Protein AF-A0A7S2QYA0-F1 (afdb_monomer_lite)

Radius of gyration: 20.31 Å; chains: 1; bounding box: 39×46×59 Å

Sequence (130 aa):
GEKYYQGILHGAWIVSTSWLRAGMNEPEPAPENEFEVQIDKQGFVGGPMRGRLRRGINGPLFANTHFVFAGHVPDVKRFEVTMSFVRTGGARVSQVSESDLVARRAAFDIAPGSKIILHVEEQGERRYVE

pLDDT: mean 78.8, std 18.22, range [28.91, 97.44]

InterPro domains:
  IPR031099 BRCA1-associated [PTHR13763] (3-94)
  IPR036420 BRCT domain superfamily [G3DSA:3.40.50.10190] (1-53)
  IPR036420 BRCT domain superfamily [SSF52113] (2-39)

Organism: NCBI:txid1486918

Foldseek 3Di:
DLVVLLLLQQLHADFDCVQVVVCVVDPDRDDSVVGGDQADPVGDGCSSVCSNVCCVPVNAQAQPEEEEEEEDDPDPPVVVSVVVSVVSSNYHYHYYYNVRCVVPVPPDPQDPPYDYDYDDDPPDDPDDDD

Secondary structure (DSSP, 8-state):
-HHHHHHHHHT---B-HHHHHHHTTSSSPPPGGGTB--B-TT--BSHHHHHHHHHHHT--TTTT-EEEEES--S-HHHHHHHHHHHHHTT-EEEEE-HHHHHHTTTT----TT-EEEE------------

Structure (mmCIF, N/CA/C/O backbone):
data_AF-A0A7S2QYA0-F1
#
_entry.id   AF-A0A7S2QYA0-F1
#
loop_
_atom_site.group_PDB
_atom_site.id
_atom_site.type_symbol
_atom_site.label_atom_id
_atom_site.label_alt_id
_atom_site.label_comp_id
_atom_site.label_asym_id
_atom_site.label_entity_id
_atom_site.label_seq_id
_atom_site.pdbx_PDB_ins_code
_atom_site.Cartn_x
_atom_site.Cartn_y
_atom_site.Cartn_z
_atom_site.occupancy
_atom_site.B_iso_or_equiv
_atom_site.auth_seq_id
_atom_site.auth_comp_id
_atom_site.auth_asym_id
_atom_site.auth_atom_id
_atom_site.pdbx_PDB_model_num
ATOM 1 N N . GLY A 1 1 ? 3.124 9.784 5.662 1.00 75.62 1 GLY A N 1
ATOM 2 C CA . GLY A 1 1 ? 4.444 9.162 5.910 1.00 75.62 1 GLY A CA 1
ATOM 3 C C . GLY A 1 1 ? 4.458 7.767 5.321 1.00 75.62 1 GLY A C 1
ATOM 4 O O . GLY A 1 1 ? 3.388 7.258 5.030 1.00 75.62 1 GLY A O 1
ATOM 5 N N . GLU A 1 2 ? 5.622 7.143 5.149 1.00 83.31 2 GLU A N 1
ATOM 6 C CA . GLU A 1 2 ? 5.761 5.847 4.452 1.00 83.31 2 GLU A CA 1
ATOM 7 C C . GLU A 1 2 ? 4.850 4.738 5.005 1.00 83.31 2 GLU A C 1
ATOM 9 O O . GLU A 1 2 ? 4.149 4.075 4.241 1.00 83.31 2 GLU A O 1
ATOM 14 N N . LYS A 1 3 ? 4.758 4.622 6.337 1.00 89.75 3 LYS A N 1
ATOM 15 C CA . LYS A 1 3 ? 3.889 3.652 7.030 1.00 89.75 3 LYS A CA 1
ATOM 16 C C . LYS A 1 3 ? 2.407 3.766 6.648 1.00 89.75 3 LYS A C 1
ATOM 18 O O . LYS A 1 3 ? 1.708 2.761 6.627 1.00 89.75 3 LYS A O 1
ATOM 23 N N . TYR A 1 4 ? 1.933 4.970 6.317 1.00 92.31 4 TYR A N 1
ATOM 24 C CA . TYR A 1 4 ? 0.549 5.192 5.882 1.00 92.31 4 TYR A CA 1
ATOM 25 C C . TYR A 1 4 ? 0.276 4.473 4.558 1.00 92.31 4 TYR A C 1
ATOM 27 O O . TYR A 1 4 ? -0.649 3.674 4.465 1.00 92.31 4 TYR A O 1
ATOM 35 N N . TYR A 1 5 ? 1.129 4.687 3.554 1.00 90.56 5 TYR A N 1
ATOM 36 C CA . TYR A 1 5 ? 0.973 4.047 2.249 1.00 90.56 5 TYR A CA 1
ATOM 37 C C . TYR A 1 5 ? 1.178 2.530 2.325 1.00 90.56 5 TYR A C 1
ATOM 39 O O . TYR A 1 5 ? 0.438 1.787 1.684 1.00 90.56 5 TYR A O 1
ATOM 47 N N . GLN A 1 6 ? 2.123 2.056 3.146 1.00 91.56 6 GLN A N 1
ATOM 48 C CA . GLN A 1 6 ? 2.300 0.618 3.381 1.00 91.56 6 GLN A CA 1
ATOM 49 C C . GLN A 1 6 ? 1.040 0.003 3.998 1.00 91.56 6 GLN A C 1
ATOM 51 O O . GLN A 1 6 ? 0.569 -1.022 3.512 1.00 91.56 6 GLN A O 1
ATOM 56 N N . GLY A 1 7 ? 0.444 0.658 5.000 1.00 94.19 7 GLY A N 1
ATOM 57 C CA . GLY A 1 7 ? -0.821 0.226 5.595 1.00 94.19 7 GLY A CA 1
ATOM 58 C C . GLY A 1 7 ? -1.936 0.073 4.557 1.00 94.19 7 GLY A C 1
ATOM 59 O O . GLY A 1 7 ? -2.617 -0.949 4.546 1.00 94.19 7 GLY A O 1
ATOM 60 N N . ILE A 1 8 ? -2.059 1.026 3.623 1.00 94.69 8 ILE A N 1
ATOM 61 C CA . ILE A 1 8 ? -3.053 0.959 2.538 1.00 94.69 8 ILE A CA 1
ATOM 62 C C . ILE A 1 8 ? -2.803 -0.267 1.653 1.00 94.69 8 ILE A C 1
ATOM 64 O O . ILE A 1 8 ? -3.734 -1.018 1.365 1.00 94.69 8 ILE A O 1
ATOM 68 N N . LEU A 1 9 ? -1.557 -0.495 1.227 1.00 94.00 9 LEU A N 1
ATOM 69 C CA . LEU A 1 9 ? -1.205 -1.613 0.340 1.00 94.00 9 LEU A CA 1
ATOM 70 C C . LEU A 1 9 ? -1.377 -2.985 1.010 1.00 94.00 9 LEU A C 1
ATOM 72 O O . LEU A 1 9 ? -1.729 -3.965 0.343 1.00 94.00 9 LEU A O 1
ATOM 76 N N . HIS A 1 10 ? -1.153 -3.061 2.321 1.00 93.50 10 HIS A N 1
ATOM 77 C CA . HIS A 1 10 ? -1.396 -4.259 3.124 1.00 93.50 10 HIS A CA 1
ATOM 78 C C . HIS A 1 10 ? -2.868 -4.466 3.487 1.00 93.50 10 HIS A C 1
ATOM 80 O O . HIS A 1 10 ? -3.211 -5.532 3.987 1.00 93.50 10 HIS A O 1
ATOM 86 N N . GLY A 1 11 ? -3.732 -3.486 3.221 1.00 94.38 11 GLY A N 1
ATOM 87 C CA . GLY A 1 11 ? -5.133 -3.533 3.619 1.00 94.38 11 GLY A CA 1
ATOM 88 C C . GLY A 1 11 ? -5.340 -3.464 5.133 1.00 94.38 11 GLY A C 1
ATOM 89 O O . GLY A 1 11 ? -6.292 -4.043 5.646 1.00 94.38 11 GLY A O 1
ATOM 90 N N . ALA A 1 12 ? -4.440 -2.791 5.849 1.00 95.38 12 ALA A N 1
ATOM 91 C CA . ALA A 1 12 ? -4.525 -2.623 7.292 1.00 95.38 12 ALA A CA 1
ATOM 92 C C . ALA A 1 12 ? 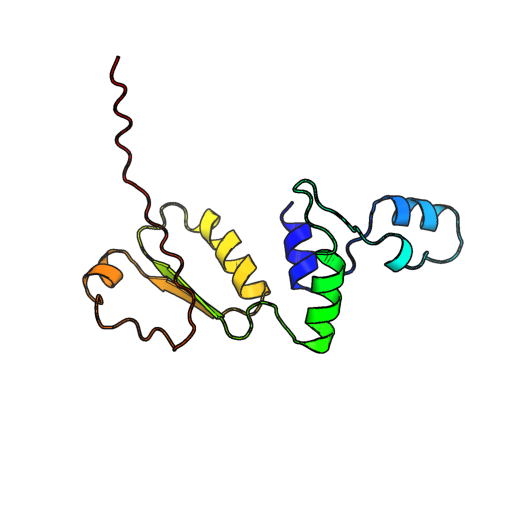-5.599 -1.597 7.691 1.00 95.38 12 ALA A C 1
ATOM 94 O O . ALA A 1 12 ? -5.962 -0.710 6.914 1.00 95.38 12 ALA A O 1
ATOM 95 N N . TRP A 1 13 ? -6.051 -1.673 8.943 1.00 96.62 13 TRP A N 1
ATOM 96 C CA . TRP A 1 13 ? -6.772 -0.575 9.580 1.00 96.62 13 TRP A CA 1
ATOM 97 C C . TRP A 1 13 ? -5.834 0.613 9.788 1.00 96.62 13 TRP A C 1
ATOM 99 O O . TRP A 1 13 ? -4.793 0.497 10.435 1.00 96.62 13 TRP A O 1
ATOM 109 N N . ILE A 1 14 ? -6.204 1.768 9.238 1.00 96.88 14 ILE A N 1
ATOM 110 C CA . ILE A 1 14 ? -5.501 3.030 9.469 1.00 96.88 14 ILE A CA 1
ATOM 111 C C . ILE A 1 14 ? -6.454 3.942 10.219 1.00 96.88 14 ILE A C 1
ATOM 113 O O . ILE A 1 14 ? -7.321 4.579 9.625 1.00 96.88 14 ILE A O 1
ATOM 117 N N . VAL A 1 15 ? -6.289 3.988 11.534 1.00 96.44 15 VAL A N 1
ATOM 118 C CA . VAL A 1 15 ? -7.155 4.741 12.441 1.00 96.44 15 VAL A CA 1
ATOM 119 C C . VAL A 1 15 ? -6.477 6.009 12.946 1.00 96.44 15 VAL A C 1
ATOM 121 O O . VAL A 1 15 ? -5.250 6.132 12.958 1.00 96.44 15 VAL A O 1
ATOM 124 N N . SER A 1 16 ? -7.289 6.982 13.343 1.00 95.31 16 SER A N 1
ATOM 125 C CA . SER A 1 16 ? -6.821 8.200 14.001 1.00 95.31 16 SER A CA 1
ATOM 126 C C . SER A 1 16 ? -6.336 7.919 15.429 1.00 95.31 16 SER A C 1
ATOM 128 O O . SER A 1 16 ? -6.713 6.932 16.058 1.00 95.31 16 SER A O 1
ATOM 130 N N . THR A 1 17 ? -5.540 8.831 15.994 1.00 93.94 17 THR A N 1
ATOM 131 C CA . THR A 1 17 ? -5.091 8.739 17.397 1.00 93.94 17 THR A CA 1
ATOM 132 C C . THR A 1 17 ? -6.239 8.823 18.406 1.00 93.94 17 THR A C 1
ATOM 134 O O . THR A 1 17 ? -6.061 8.437 19.560 1.00 93.94 17 THR A O 1
ATOM 137 N N . SER A 1 18 ? -7.424 9.277 17.988 1.00 94.56 18 SER A N 1
ATOM 138 C CA . SER A 1 18 ? -8.635 9.249 18.808 1.00 94.56 18 SER A CA 1
ATOM 139 C C . SER A 1 18 ? -9.069 7.825 19.167 1.00 94.56 18 SER A C 1
ATOM 141 O O . SER A 1 18 ? -9.631 7.644 20.239 1.00 94.56 18 SER A O 1
ATOM 143 N N . TRP A 1 19 ? -8.736 6.820 18.348 1.00 95.62 19 TRP A N 1
ATOM 144 C CA . TRP A 1 19 ? -8.998 5.411 18.664 1.00 95.62 19 TRP A CA 1
ATOM 145 C C . TRP A 1 19 ? -8.277 4.967 19.941 1.00 95.62 19 TRP A C 1
ATOM 147 O O . TRP A 1 19 ? -8.881 4.395 20.843 1.00 95.62 19 TRP A O 1
ATOM 157 N N . LEU A 1 20 ? -6.996 5.335 20.066 1.00 91.94 20 LEU A N 1
ATOM 158 C CA . LEU A 1 20 ? -6.211 5.063 21.273 1.00 91.94 20 LEU A CA 1
ATOM 159 C C . LEU A 1 20 ? -6.809 5.763 22.496 1.00 91.94 20 LEU A C 1
ATOM 161 O O . LEU A 1 20 ? -6.821 5.201 23.583 1.00 91.94 20 LEU A O 1
ATOM 165 N N . ARG A 1 21 ? -7.320 6.990 22.329 1.00 92.44 21 ARG A N 1
ATOM 166 C CA . ARG A 1 21 ? -7.973 7.725 23.422 1.00 92.44 21 ARG A CA 1
ATOM 167 C C . ARG A 1 21 ? -9.284 7.083 23.852 1.00 92.44 21 ARG A C 1
ATOM 169 O O . ARG A 1 21 ? -9.545 7.049 25.047 1.00 92.44 21 ARG A O 1
ATOM 176 N N . ALA A 1 22 ? -10.073 6.577 22.909 1.00 91.06 22 ALA A N 1
ATOM 177 C CA . ALA A 1 22 ? -11.296 5.849 23.219 1.00 91.06 22 ALA A CA 1
ATOM 178 C C . ALA A 1 22 ? -10.986 4.575 24.021 1.00 91.06 22 ALA A C 1
ATOM 180 O O . ALA A 1 22 ? -11.566 4.370 25.080 1.00 91.06 22 ALA A O 1
ATOM 181 N N . GLY A 1 23 ? -9.984 3.798 23.597 1.00 89.25 23 GLY A N 1
ATOM 182 C CA . GLY A 1 23 ? -9.583 2.569 24.292 1.00 89.25 23 GLY A CA 1
ATOM 183 C C . GLY A 1 23 ? -8.947 2.769 25.674 1.00 89.25 23 GLY A C 1
ATOM 184 O O . GLY A 1 23 ? -8.879 1.824 26.445 1.00 89.25 23 GLY A O 1
ATOM 185 N N . MET A 1 24 ? -8.482 3.974 26.023 1.00 90.31 24 MET A N 1
ATOM 186 C CA . MET A 1 24 ? -7.975 4.251 27.378 1.00 90.31 24 MET A CA 1
ATOM 187 C C . MET A 1 24 ? -9.088 4.455 28.415 1.00 90.31 24 MET A C 1
ATOM 189 O O . MET A 1 24 ? -8.807 4.387 29.609 1.00 90.31 24 MET A O 1
ATOM 193 N N . ASN A 1 25 ? -10.317 4.741 27.979 1.00 87.12 25 ASN A N 1
ATOM 194 C CA . ASN A 1 25 ? -11.440 5.057 28.867 1.00 87.12 25 ASN A CA 1
ATOM 195 C C . ASN A 1 25 ? -12.444 3.906 29.005 1.00 87.12 25 ASN A C 1
ATOM 197 O O . ASN A 1 25 ? -13.361 4.004 29.814 1.00 87.12 25 ASN A O 1
ATOM 201 N N . GLU A 1 26 ? -12.270 2.836 28.233 1.00 86.62 26 GLU A N 1
ATOM 202 C CA . GLU A 1 26 ? -13.188 1.705 28.158 1.00 86.62 26 GLU A CA 1
ATOM 203 C C . GLU A 1 26 ? -12.441 0.394 28.450 1.00 86.62 26 GLU A C 1
ATOM 205 O O . GLU A 1 26 ? -11.245 0.290 28.171 1.00 86.62 26 GLU A O 1
ATOM 210 N N . PRO A 1 27 ? -13.118 -0.623 29.010 1.00 84.12 27 PRO A N 1
ATOM 211 C CA . PRO A 1 27 ? -12.507 -1.924 29.282 1.00 84.12 27 PRO A CA 1
ATOM 212 C C . PRO A 1 27 ? -12.217 -2.731 28.007 1.00 84.12 27 PRO A C 1
ATOM 214 O O . PRO A 1 27 ? -11.366 -3.616 28.035 1.00 84.12 27 PRO A O 1
ATOM 217 N N . GLU A 1 28 ? -12.898 -2.422 26.901 1.00 88.50 28 GLU A N 1
ATOM 218 C CA . GLU A 1 28 ? -12.776 -3.124 25.624 1.00 88.50 28 GLU A CA 1
ATOM 219 C C . GLU A 1 28 ? -12.277 -2.182 24.513 1.00 88.50 28 GLU A C 1
ATOM 221 O O . GLU A 1 28 ? -12.611 -0.990 24.517 1.00 88.50 28 GLU A O 1
ATOM 226 N N . PRO A 1 29 ? -11.503 -2.680 23.528 1.00 85.81 29 PRO A N 1
ATOM 227 C CA . PRO A 1 29 ? -11.083 -1.878 22.386 1.00 85.81 29 PRO A CA 1
ATOM 228 C C . PRO A 1 29 ? -12.282 -1.366 21.581 1.00 85.81 29 PRO A C 1
ATOM 230 O O . PRO A 1 29 ? -13.149 -2.138 21.169 1.00 85.81 29 PRO A O 1
ATOM 233 N N . ALA A 1 30 ? -12.304 -0.062 21.303 1.00 92.88 30 ALA A N 1
ATOM 234 C CA . ALA A 1 30 ? -13.322 0.521 20.437 1.00 92.88 30 ALA A CA 1
ATOM 235 C C . ALA A 1 30 ? -13.213 -0.037 18.999 1.00 92.88 30 ALA A C 1
ATOM 237 O O . ALA A 1 30 ? -12.099 -0.312 18.542 1.00 92.88 30 ALA A O 1
ATOM 238 N N . PRO A 1 31 ? -14.318 -0.156 18.244 1.00 94.62 31 PRO A N 1
ATOM 239 C CA . PRO A 1 31 ? -14.277 -0.639 16.864 1.00 94.62 31 PRO A CA 1
ATOM 240 C C . PRO A 1 31 ? -13.449 0.274 15.942 1.00 94.62 31 PRO A C 1
ATOM 242 O O . PRO A 1 31 ? -13.677 1.482 15.873 1.00 94.62 31 PRO A O 1
ATOM 245 N N . GLU A 1 32 ? -12.494 -0.274 15.183 1.00 96.19 32 GLU A N 1
ATOM 246 C CA . GLU A 1 32 ? -11.584 0.517 14.337 1.00 96.19 32 GLU A CA 1
ATOM 247 C C . GLU A 1 32 ? -12.305 1.291 13.225 1.00 96.19 32 GLU A C 1
ATOM 249 O O . GLU A 1 32 ? -11.850 2.362 12.812 1.00 96.19 32 GLU A O 1
ATOM 254 N N . ASN A 1 33 ? -13.439 0.776 12.741 1.00 95.81 33 ASN A N 1
ATOM 255 C CA . ASN A 1 33 ? -14.226 1.391 11.671 1.00 95.81 33 ASN A CA 1
ATOM 256 C C . ASN A 1 33 ? -14.748 2.783 12.031 1.00 95.81 33 ASN A C 1
ATOM 258 O O . ASN A 1 33 ? -14.882 3.620 11.141 1.00 95.81 33 ASN A O 1
ATOM 262 N N . GLU A 1 34 ? -14.996 3.049 13.311 1.00 95.56 34 GLU A N 1
ATOM 263 C CA . GLU A 1 34 ? -15.459 4.355 13.791 1.00 95.56 34 GLU A CA 1
ATOM 264 C C . GLU A 1 34 ? -14.350 5.414 13.760 1.00 95.56 34 GLU A C 1
ATOM 266 O O . GLU A 1 34 ? -14.619 6.614 13.707 1.00 95.56 34 GLU A O 1
ATOM 271 N N . PHE A 1 35 ? -13.089 4.976 13.750 1.00 97.00 35 PHE A N 1
ATOM 272 C CA . PHE A 1 35 ? -11.920 5.846 13.847 1.00 97.00 35 PHE A CA 1
ATOM 273 C C . PHE A 1 35 ? -11.037 5.817 12.602 1.00 97.00 35 PHE A C 1
ATOM 275 O O . PHE A 1 35 ? -9.971 6.445 12.597 1.00 97.00 35 PHE A O 1
ATOM 282 N N . GLU A 1 36 ? -11.447 5.103 11.555 1.00 97.44 36 GLU A N 1
ATOM 283 C CA . GLU A 1 36 ? -10.693 4.996 10.316 1.00 97.44 36 GLU A CA 1
ATOM 284 C C . GLU A 1 36 ? -10.494 6.365 9.653 1.00 97.44 36 GLU A C 1
ATOM 286 O O . GLU A 1 36 ? -11.433 7.137 9.449 1.00 97.44 36 GLU A O 1
ATOM 291 N N . VAL A 1 37 ? -9.253 6.647 9.253 1.00 96.62 37 VAL A N 1
ATOM 292 C CA . VAL A 1 37 ? -8.886 7.881 8.555 1.00 96.62 37 VAL A CA 1
ATOM 293 C C . VAL A 1 37 ? -9.598 7.959 7.203 1.00 96.62 37 VAL A C 1
ATOM 295 O O . VAL A 1 37 ? -9.367 7.141 6.313 1.00 96.62 37 VAL A O 1
ATOM 298 N N . GLN A 1 38 ? -10.415 8.999 7.026 1.00 95.56 38 GLN A N 1
ATOM 299 C CA . GLN A 1 38 ? -11.209 9.197 5.810 1.00 95.56 38 GLN A CA 1
ATOM 300 C C . GLN A 1 38 ? -10.554 10.104 4.770 1.00 95.56 38 GLN A C 1
ATOM 302 O O . GLN A 1 38 ? -10.866 9.968 3.595 1.00 95.56 38 GLN A O 1
ATOM 307 N N . ILE A 1 39 ? -9.667 11.021 5.155 1.00 94.69 39 ILE A N 1
ATOM 308 C CA . ILE A 1 39 ? -9.077 12.004 4.237 1.00 94.69 39 ILE A CA 1
ATOM 309 C C . ILE A 1 39 ? -7.601 12.227 4.565 1.00 94.69 39 ILE A C 1
ATOM 311 O O . ILE A 1 39 ? -7.216 12.232 5.737 1.00 94.69 39 ILE A O 1
ATOM 315 N N . ASP A 1 40 ? -6.766 12.370 3.536 1.00 91.38 40 ASP A N 1
ATOM 316 C CA . ASP A 1 40 ? -5.357 12.734 3.697 1.00 91.38 40 ASP A CA 1
ATOM 317 C C . ASP A 1 40 ? -5.120 14.250 3.573 1.00 91.38 40 ASP A C 1
ATOM 319 O O . ASP A 1 40 ? -6.035 15.043 3.352 1.00 91.38 40 ASP A O 1
ATOM 323 N N . LYS A 1 41 ? -3.861 14.674 3.734 1.00 90.88 41 LYS A N 1
ATOM 324 C CA . LYS A 1 41 ? -3.480 16.094 3.652 1.00 90.88 41 LYS A CA 1
ATOM 325 C C . LYS A 1 41 ? -3.616 16.673 2.242 1.00 90.88 41 LYS A C 1
ATOM 327 O O . LYS A 1 41 ? -3.609 17.890 2.095 1.00 90.88 41 LYS A O 1
ATOM 332 N N . GLN A 1 42 ? -3.684 15.820 1.225 1.00 90.06 42 GLN A N 1
ATOM 333 C CA . GLN A 1 42 ? -3.859 16.194 -0.172 1.00 90.06 42 GLN A CA 1
ATOM 334 C C . GLN A 1 42 ? -5.344 16.264 -0.566 1.00 90.06 42 GLN A C 1
ATOM 336 O O . GLN A 1 42 ? -5.657 16.685 -1.676 1.00 90.06 42 GLN A O 1
ATOM 341 N N . GLY A 1 43 ? -6.256 15.887 0.335 1.00 92.81 43 GLY A N 1
ATOM 342 C CA . GLY A 1 43 ? -7.696 15.912 0.105 1.00 92.81 43 GLY A CA 1
ATOM 343 C C . GLY A 1 43 ? -8.250 14.635 -0.529 1.00 92.81 43 GLY A C 1
ATOM 344 O O . GLY A 1 43 ? -9.423 14.607 -0.900 1.00 92.81 43 GLY A O 1
ATOM 345 N N . PHE A 1 44 ? -7.460 13.561 -0.649 1.00 91.38 44 PHE A N 1
ATOM 346 C CA . PHE A 1 44 ? -7.975 12.297 -1.170 1.00 91.38 44 PHE A CA 1
ATOM 347 C C . PHE A 1 44 ? -8.808 11.577 -0.112 1.00 91.38 44 PHE A C 1
ATOM 349 O O . PHE A 1 44 ? -8.333 11.242 0.973 1.00 91.38 44 PHE A O 1
ATOM 356 N N . VAL A 1 45 ? -10.063 11.297 -0.464 1.00 95.75 45 VAL A N 1
ATOM 357 C CA . VAL A 1 45 ? -11.046 10.695 0.441 1.00 95.75 45 VAL A CA 1
ATOM 358 C C . VAL A 1 45 ? -11.099 9.177 0.260 1.00 95.75 45 VAL A C 1
ATOM 360 O O . VAL A 1 45 ? -11.106 8.687 -0.870 1.00 95.75 45 VAL A O 1
ATOM 363 N N . GLY A 1 46 ? -11.162 8.416 1.354 1.00 95.44 46 GLY A N 1
ATOM 364 C CA . GLY A 1 46 ? -11.456 6.978 1.412 1.00 95.44 46 GLY A CA 1
ATOM 365 C C . GLY A 1 46 ? -10.310 6.041 1.018 1.00 95.44 46 GLY A C 1
ATOM 366 O O . GLY A 1 46 ? -10.554 4.869 0.731 1.00 95.44 46 GLY A O 1
ATOM 367 N N . GLY A 1 47 ? -9.071 6.537 0.952 1.00 94.81 47 GLY A N 1
ATOM 368 C CA . GLY A 1 47 ? -7.895 5.739 0.578 1.00 94.81 47 GLY A CA 1
ATOM 369 C C . GLY A 1 47 ? -7.709 4.474 1.433 1.00 94.81 47 GLY A C 1
ATOM 370 O O . GLY A 1 47 ? -7.676 3.381 0.862 1.00 94.81 47 GLY A O 1
ATOM 371 N N . PRO A 1 48 ? -7.646 4.591 2.774 1.00 96.12 48 PRO A N 1
ATOM 372 C CA . PRO A 1 48 ? -7.508 3.449 3.680 1.00 96.12 48 PRO A CA 1
ATOM 373 C C . PRO A 1 48 ? -8.594 2.386 3.517 1.00 96.12 48 PRO A C 1
ATOM 375 O O . PRO A 1 48 ? -8.270 1.223 3.266 1.00 96.12 48 PRO A O 1
ATOM 378 N N . MET A 1 49 ? -9.866 2.799 3.520 1.00 96.25 49 MET A N 1
ATOM 379 C CA . MET A 1 49 ? -11.002 1.886 3.381 1.00 96.25 49 MET A CA 1
ATOM 380 C C . MET A 1 49 ? -10.927 1.106 2.067 1.00 96.25 49 MET A C 1
ATOM 382 O O . MET A 1 49 ? -11.062 -0.118 2.055 1.00 96.25 49 MET A O 1
ATOM 386 N N . ARG A 1 50 ? -10.655 1.795 0.948 1.00 95.50 50 ARG A N 1
ATOM 387 C CA . ARG A 1 50 ? -10.481 1.133 -0.353 1.00 95.50 50 ARG A CA 1
ATOM 388 C C . ARG A 1 50 ? -9.305 0.160 -0.343 1.00 95.50 50 ARG A C 1
ATOM 390 O O . ARG A 1 50 ? -9.429 -0.918 -0.917 1.00 95.50 50 ARG A O 1
ATOM 397 N N . GLY A 1 51 ? -8.194 0.518 0.302 1.00 94.56 51 GLY A N 1
ATOM 398 C CA . GLY A 1 51 ? -7.037 -0.363 0.474 1.00 94.56 51 GLY A CA 1
ATOM 399 C C . GLY A 1 51 ? -7.395 -1.658 1.205 1.00 94.56 51 GLY A C 1
ATOM 400 O O . GLY A 1 51 ? -7.159 -2.744 0.670 1.00 94.56 51 GLY A O 1
ATOM 401 N N . ARG A 1 52 ? -8.039 -1.547 2.377 1.00 95.19 52 ARG A N 1
ATOM 402 C CA . ARG A 1 52 ? -8.511 -2.692 3.178 1.00 95.19 52 ARG A CA 1
ATOM 403 C C . ARG A 1 52 ? -9.443 -3.597 2.385 1.00 95.19 52 ARG A C 1
ATOM 405 O O . ARG A 1 52 ? -9.173 -4.790 2.253 1.00 95.19 52 ARG A O 1
ATOM 412 N N . LEU A 1 53 ? -10.521 -3.036 1.839 1.00 95.06 53 LEU A N 1
ATOM 413 C CA . LEU A 1 53 ? -11.541 -3.822 1.140 1.00 95.06 53 LEU A CA 1
ATOM 414 C C . LEU A 1 53 ? -10.970 -4.508 -0.103 1.00 95.06 53 LEU A C 1
ATOM 416 O O . LEU A 1 53 ? -11.217 -5.692 -0.328 1.00 95.06 53 LEU A O 1
ATOM 420 N N . ARG A 1 54 ? -10.144 -3.797 -0.882 1.00 92.94 54 ARG A N 1
ATOM 421 C CA . ARG A 1 54 ? -9.512 -4.371 -2.070 1.00 92.94 54 ARG A CA 1
ATOM 422 C C . ARG A 1 54 ? -8.627 -5.557 -1.712 1.00 92.94 54 ARG A C 1
ATOM 424 O O . ARG A 1 54 ? -8.711 -6.572 -2.391 1.00 92.94 54 ARG A O 1
ATOM 431 N N . ARG A 1 55 ? -7.792 -5.452 -0.672 1.00 90.56 55 ARG A N 1
ATOM 432 C CA . ARG A 1 55 ? -6.854 -6.526 -0.322 1.00 90.56 55 ARG A CA 1
ATOM 433 C C . ARG A 1 55 ? -7.573 -7.841 -0.015 1.00 90.56 55 ARG A C 1
ATOM 435 O O . ARG A 1 55 ? -7.067 -8.888 -0.409 1.00 90.56 55 ARG A O 1
ATOM 442 N N . GLY A 1 56 ? -8.734 -7.775 0.639 1.00 84.25 56 GLY A N 1
ATOM 443 C CA . GLY A 1 56 ? -9.550 -8.949 0.956 1.00 84.25 56 GLY A CA 1
ATOM 444 C C . GLY A 1 56 ? -10.335 -9.517 -0.231 1.00 84.25 56 GLY A C 1
ATOM 445 O O . GLY A 1 56 ? -10.511 -10.726 -0.305 1.00 84.25 56 GLY A O 1
ATOM 446 N N . ILE A 1 57 ? -10.791 -8.669 -1.161 1.00 88.62 57 ILE A N 1
ATOM 447 C CA . ILE A 1 57 ? -11.715 -9.080 -2.236 1.00 88.62 57 ILE A CA 1
ATOM 448 C C . ILE A 1 57 ? -10.994 -9.275 -3.578 1.00 88.62 57 ILE A C 1
ATOM 450 O O . ILE A 1 57 ? -11.199 -10.266 -4.271 1.00 88.62 57 ILE A O 1
ATOM 4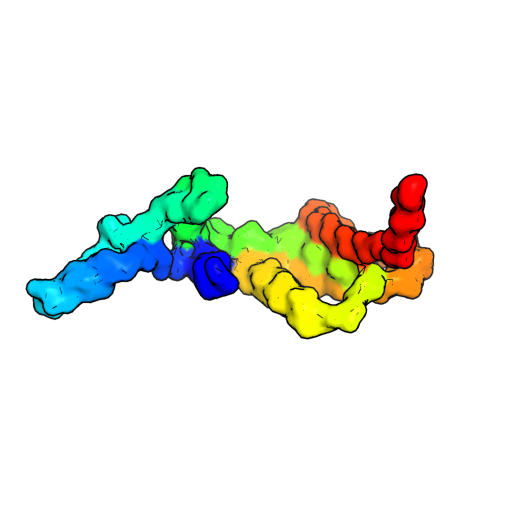54 N N . ASN A 1 58 ? -10.141 -8.326 -3.957 1.00 88.88 58 ASN A N 1
ATOM 455 C CA . ASN A 1 58 ? -9.518 -8.233 -5.280 1.00 88.88 58 ASN A CA 1
ATOM 456 C C . ASN A 1 58 ? -8.003 -8.502 -5.245 1.00 88.88 58 ASN A C 1
ATOM 458 O O . ASN A 1 58 ? -7.351 -8.457 -6.288 1.00 88.88 58 ASN A O 1
ATOM 462 N N . GLY A 1 59 ? -7.429 -8.727 -4.061 1.00 90.75 59 GLY A N 1
ATOM 463 C CA . GLY A 1 59 ? -5.998 -8.939 -3.874 1.00 90.75 59 GLY A CA 1
ATOM 464 C C . GLY A 1 59 ? -5.152 -7.656 -3.963 1.00 90.75 59 GLY A C 1
ATOM 465 O O . GLY A 1 59 ? -5.658 -6.540 -3.795 1.00 90.75 59 GLY A O 1
ATOM 466 N N . PRO A 1 60 ? -3.829 -7.791 -4.171 1.00 92.00 60 PRO A N 1
ATOM 467 C CA . PRO A 1 60 ? -2.903 -6.660 -4.195 1.00 92.00 60 PRO A CA 1
ATOM 468 C C . PRO A 1 60 ? -3.234 -5.615 -5.277 1.00 92.00 60 PRO A C 1
ATOM 470 O O . PRO A 1 60 ? -3.770 -5.927 -6.343 1.00 92.00 60 PRO A O 1
ATOM 473 N N . LEU A 1 61 ? -2.901 -4.344 -5.024 1.00 90.19 61 LEU A N 1
ATOM 474 C CA . LEU A 1 61 ? -3.240 -3.229 -5.922 1.00 90.19 61 LEU A CA 1
ATOM 475 C C . LEU A 1 61 ? -2.653 -3.379 -7.333 1.00 90.19 61 LEU A C 1
ATOM 477 O O . LEU A 1 61 ? -3.305 -3.037 -8.317 1.00 90.19 61 LEU A O 1
ATOM 481 N N . PHE A 1 62 ? -1.450 -3.925 -7.417 1.00 90.38 62 PHE A N 1
ATOM 482 C CA . PHE A 1 62 ? -0.627 -4.014 -8.613 1.00 90.38 62 PHE A CA 1
ATOM 483 C C . PHE A 1 62 ? -0.345 -5.460 -9.037 1.00 90.38 62 PHE A C 1
ATOM 485 O O . PHE A 1 62 ? 0.637 -5.694 -9.732 1.00 90.38 62 PHE A O 1
ATOM 492 N N . ALA A 1 63 ? -1.188 -6.423 -8.645 1.00 88.69 63 ALA A N 1
ATOM 493 C CA . ALA A 1 63 ? -0.970 -7.854 -8.896 1.00 88.69 63 ALA A CA 1
ATOM 494 C C . ALA A 1 63 ? -0.657 -8.204 -10.367 1.00 88.69 63 ALA A C 1
ATOM 496 O O . ALA A 1 63 ? 0.129 -9.105 -10.635 1.00 88.69 63 ALA A O 1
ATOM 497 N N . ASN A 1 64 ? -1.231 -7.456 -11.314 1.00 85.81 64 ASN A N 1
ATOM 498 C CA . ASN A 1 64 ? -1.053 -7.670 -12.754 1.00 85.81 64 ASN A CA 1
ATOM 499 C C . ASN A 1 64 ? -0.216 -6.567 -13.418 1.00 85.81 64 ASN A C 1
ATOM 501 O O . ASN A 1 64 ? -0.320 -6.344 -14.622 1.00 85.81 64 ASN A O 1
ATOM 505 N N . THR A 1 65 ? 0.584 -5.842 -12.637 1.00 84.25 65 THR A N 1
ATOM 506 C CA . THR A 1 65 ? 1.411 -4.743 -13.136 1.00 84.25 65 THR A CA 1
ATOM 507 C C . THR A 1 65 ? 2.881 -5.135 -13.094 1.00 84.25 65 THR A C 1
ATOM 509 O O . THR A 1 65 ? 3.391 -5.611 -12.079 1.00 84.25 65 THR A O 1
ATOM 512 N N . HIS A 1 66 ? 3.592 -4.864 -14.185 1.00 84.38 66 HIS A N 1
ATOM 513 C CA . HIS A 1 66 ? 5.050 -4.880 -14.220 1.00 84.38 66 HIS A CA 1
ATOM 514 C C . HIS A 1 66 ? 5.567 -3.445 -14.300 1.00 84.38 66 HIS A C 1
ATOM 516 O O . HIS A 1 66 ? 5.234 -2.730 -15.245 1.00 84.38 66 HIS A O 1
ATOM 522 N N . PHE A 1 67 ? 6.354 -3.040 -13.301 1.00 83.06 67 PHE A N 1
ATOM 523 C CA . PHE A 1 67 ? 7.104 -1.787 -13.306 1.00 83.06 67 PHE A CA 1
ATOM 524 C C . PHE A 1 67 ? 8.534 -2.041 -13.772 1.00 83.06 67 PHE A C 1
ATOM 526 O O . PHE A 1 67 ? 9.231 -2.914 -13.249 1.00 83.06 67 PHE A O 1
ATOM 533 N N . VAL A 1 68 ? 8.979 -1.244 -14.735 1.00 79.69 68 VAL A N 1
ATOM 534 C CA . VAL A 1 68 ? 10.358 -1.250 -15.223 1.00 79.69 68 VAL A CA 1
ATOM 535 C C . VAL A 1 68 ? 10.986 0.082 -14.847 1.00 79.69 68 VAL A C 1
ATOM 537 O O . VAL A 1 68 ? 10.490 1.119 -15.277 1.00 79.69 68 VAL A O 1
ATOM 540 N N . PHE A 1 69 ? 12.042 0.036 -14.039 1.00 78.50 69 PHE A N 1
ATOM 541 C CA . PHE A 1 69 ? 12.865 1.180 -13.656 1.00 78.50 69 PHE A CA 1
ATOM 542 C C . PHE A 1 69 ? 14.101 1.172 -14.539 1.00 78.50 69 PHE A C 1
ATOM 544 O O . PHE A 1 69 ? 14.926 0.265 -14.436 1.00 78.50 69 PHE A O 1
ATOM 551 N N . ALA A 1 70 ? 14.204 2.143 -15.435 1.00 75.25 70 ALA A N 1
ATOM 552 C CA . ALA A 1 70 ? 15.219 2.124 -16.470 1.00 75.25 70 ALA A CA 1
ATOM 553 C C . ALA A 1 70 ? 16.044 3.414 -16.482 1.00 75.25 70 ALA A C 1
ATOM 555 O O . ALA A 1 70 ? 15.471 4.490 -16.323 1.00 75.25 70 ALA A O 1
ATOM 556 N N . GLY A 1 71 ? 17.359 3.290 -16.688 1.00 70.88 71 GLY A N 1
ATOM 557 C CA . GLY A 1 71 ? 18.310 4.407 -16.725 1.00 70.88 71 GLY A CA 1
ATOM 558 C C . GLY A 1 71 ? 19.346 4.362 -15.599 1.00 70.88 71 GLY A C 1
ATOM 559 O O . GLY A 1 71 ? 19.474 3.363 -14.884 1.00 70.88 71 GLY A O 1
ATOM 560 N N . HIS A 1 72 ? 20.117 5.441 -15.452 1.00 70.44 72 HIS A N 1
ATOM 561 C CA . HIS A 1 72 ? 21.040 5.595 -14.332 1.00 70.44 72 HIS A CA 1
ATOM 562 C C . HIS A 1 72 ? 20.260 5.846 -13.031 1.00 70.44 72 HIS A C 1
ATOM 564 O O . HIS A 1 72 ? 19.431 6.750 -12.949 1.00 70.44 72 HIS A O 1
ATOM 570 N N . VAL A 1 73 ? 20.519 5.022 -12.011 1.00 66.44 73 VAL A N 1
ATOM 571 C CA . VAL A 1 73 ? 19.909 5.126 -10.678 1.00 66.44 73 VAL A CA 1
ATOM 572 C C . VAL A 1 73 ? 21.019 5.505 -9.690 1.00 66.44 73 VAL A C 1
ATOM 574 O O . VAL A 1 73 ? 21.611 4.611 -9.081 1.00 66.44 73 VAL A O 1
ATOM 577 N N . PRO A 1 74 ? 21.358 6.802 -9.562 1.00 57.94 74 PRO A N 1
ATOM 578 C CA . PRO A 1 74 ? 22.550 7.245 -8.831 1.00 57.94 74 PRO A CA 1
ATOM 579 C C . PRO A 1 74 ? 22.493 6.919 -7.332 1.00 57.94 74 PRO A C 1
ATOM 581 O O . PRO A 1 74 ? 23.525 6.680 -6.709 1.00 57.94 74 PRO A O 1
ATOM 584 N N . ASP A 1 75 ? 21.289 6.840 -6.758 1.00 69.94 75 ASP A N 1
ATOM 585 C CA . ASP A 1 75 ? 21.067 6.408 -5.378 1.00 69.94 75 ASP A CA 1
ATOM 586 C C . ASP A 1 75 ? 20.130 5.197 -5.329 1.00 69.94 75 ASP A C 1
ATOM 588 O O . ASP A 1 75 ? 18.915 5.309 -5.139 1.00 69.94 75 ASP A O 1
ATOM 592 N N . VAL A 1 76 ? 20.714 4.009 -5.488 1.00 64.88 76 VAL A N 1
ATOM 593 C CA . VAL A 1 76 ? 19.994 2.729 -5.436 1.00 64.88 76 VAL A CA 1
ATOM 594 C C . VAL A 1 76 ? 19.149 2.610 -4.162 1.00 64.88 76 VAL A C 1
ATOM 596 O O . VAL A 1 76 ? 18.019 2.134 -4.231 1.00 64.88 76 VAL A O 1
ATOM 599 N N . LYS A 1 77 ? 19.617 3.109 -3.008 1.00 70.06 77 LYS A N 1
ATOM 600 C CA . LYS A 1 77 ? 18.869 3.007 -1.741 1.00 70.06 77 LYS A CA 1
ATOM 601 C C . LYS A 1 77 ? 17.580 3.820 -1.775 1.00 70.06 77 LYS A C 1
ATOM 603 O O . LYS A 1 77 ? 16.544 3.347 -1.307 1.00 70.06 77 LYS A O 1
ATOM 608 N N . ARG A 1 78 ? 17.622 5.023 -2.351 1.00 68.44 78 ARG A N 1
ATOM 609 C CA . ARG A 1 78 ? 16.441 5.885 -2.490 1.00 68.44 78 ARG A CA 1
ATOM 610 C C . ARG A 1 78 ? 15.389 5.272 -3.413 1.00 68.44 78 ARG A C 1
ATOM 612 O O . ARG A 1 78 ? 14.191 5.376 -3.145 1.00 68.44 78 ARG A O 1
ATOM 619 N N . PHE A 1 79 ? 15.823 4.591 -4.469 1.00 74.88 79 PHE A N 1
ATOM 620 C CA . PHE A 1 79 ? 14.910 3.910 -5.385 1.00 74.88 79 PHE A CA 1
ATOM 621 C C . PHE A 1 79 ? 14.402 2.572 -4.850 1.00 74.88 79 PHE A C 1
ATOM 623 O O . PHE A 1 79 ? 13.256 2.221 -5.131 1.00 74.88 79 PHE A O 1
ATOM 630 N N . GLU A 1 80 ? 15.174 1.868 -4.019 1.00 81.44 80 GLU A N 1
ATOM 631 C CA . GLU A 1 80 ? 14.718 0.635 -3.368 1.00 81.44 80 GLU A CA 1
ATOM 632 C C . GLU A 1 80 ? 13.475 0.843 -2.509 1.00 81.44 80 GLU A C 1
ATOM 634 O O . GLU A 1 80 ? 12.593 -0.013 -2.509 1.00 81.44 80 GLU A O 1
ATOM 639 N N . VAL A 1 81 ? 13.329 1.996 -1.850 1.00 80.88 81 VAL A N 1
ATOM 640 C CA . VAL A 1 81 ? 12.093 2.318 -1.119 1.00 80.88 81 VAL A CA 1
ATOM 641 C C . VAL A 1 81 ? 10.894 2.326 -2.072 1.00 80.88 81 VAL A C 1
ATOM 643 O O . VAL A 1 81 ? 9.901 1.639 -1.831 1.00 80.88 81 VAL A O 1
ATOM 646 N N . THR A 1 82 ? 11.001 3.029 -3.202 1.00 82.31 82 THR A N 1
ATOM 647 C CA . THR A 1 82 ? 9.929 3.111 -4.212 1.00 82.31 82 THR A CA 1
ATOM 648 C C . THR A 1 82 ? 9.635 1.749 -4.842 1.00 82.31 82 THR A C 1
ATOM 650 O O . THR A 1 82 ? 8.474 1.361 -4.983 1.00 82.31 82 THR A O 1
ATOM 653 N N . MET A 1 83 ? 10.677 0.984 -5.178 1.00 85.50 83 MET A N 1
ATOM 654 C CA . MET A 1 83 ? 10.535 -0.370 -5.712 1.00 85.50 83 MET A CA 1
ATOM 655 C C . MET A 1 83 ? 9.878 -1.310 -4.692 1.00 85.50 83 MET A C 1
ATOM 657 O O . MET A 1 83 ? 8.991 -2.086 -5.044 1.00 85.50 83 MET A O 1
ATOM 661 N N . SER A 1 84 ? 10.243 -1.206 -3.414 1.00 87.00 84 SER A N 1
ATOM 662 C CA . SER A 1 84 ? 9.633 -1.962 -2.317 1.00 87.00 84 SER A CA 1
ATOM 663 C C . SER A 1 84 ? 8.141 -1.649 -2.152 1.00 87.00 84 SER A C 1
ATOM 665 O O . SER A 1 84 ? 7.339 -2.566 -1.955 1.00 87.00 84 SER A O 1
ATOM 667 N N . PHE A 1 85 ? 7.730 -0.388 -2.333 1.00 88.50 85 PHE A N 1
ATOM 668 C CA . PHE A 1 85 ? 6.316 -0.003 -2.319 1.00 88.50 85 PHE A CA 1
ATOM 669 C C . PHE A 1 85 ? 5.508 -0.719 -3.401 1.00 88.50 85 PHE A C 1
ATOM 671 O O . PHE A 1 85 ? 4.484 -1.339 -3.107 1.00 88.50 85 PHE A O 1
ATOM 678 N N . VAL A 1 86 ? 5.963 -0.681 -4.653 1.00 88.62 86 VAL A N 1
ATOM 679 C CA . VAL A 1 86 ? 5.216 -1.327 -5.742 1.00 88.62 86 VAL A CA 1
ATOM 680 C C . VAL A 1 86 ? 5.253 -2.859 -5.639 1.00 88.62 86 VAL A C 1
ATOM 682 O O . VAL A 1 86 ? 4.234 -3.495 -5.912 1.00 88.62 86 VAL A O 1
ATOM 685 N N . ARG A 1 87 ? 6.353 -3.453 -5.141 1.00 90.81 87 ARG A N 1
ATOM 686 C CA . ARG A 1 87 ? 6.435 -4.894 -4.814 1.00 90.81 87 ARG A CA 1
ATOM 687 C C . ARG A 1 87 ? 5.434 -5.280 -3.724 1.00 90.81 87 ARG A C 1
ATOM 689 O O . ARG A 1 87 ? 4.714 -6.260 -3.877 1.00 90.81 87 ARG A O 1
ATOM 696 N N . THR A 1 88 ? 5.325 -4.480 -2.663 1.00 91.12 88 THR A N 1
ATOM 697 C CA . THR A 1 88 ? 4.334 -4.671 -1.585 1.00 91.12 88 THR A CA 1
ATOM 698 C C . THR A 1 88 ? 2.901 -4.635 -2.116 1.00 91.12 88 THR A C 1
ATOM 700 O O . THR A 1 88 ? 2.039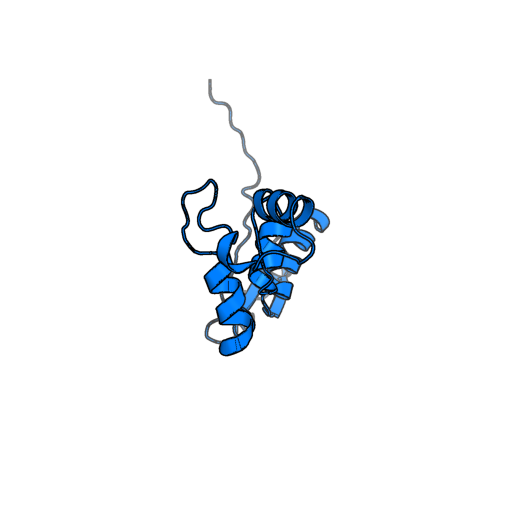 -5.399 -1.678 1.00 91.12 88 THR A O 1
ATOM 703 N N . GLY A 1 89 ? 2.654 -3.781 -3.110 1.00 90.75 89 GLY A N 1
ATOM 704 C CA . GLY A 1 89 ? 1.394 -3.741 -3.842 1.00 90.75 89 GLY A CA 1
ATOM 705 C C . GLY A 1 89 ? 1.169 -4.923 -4.791 1.00 90.75 89 GLY A C 1
ATOM 706 O O . GLY A 1 89 ? 0.118 -4.964 -5.418 1.00 90.75 89 GLY A O 1
ATOM 707 N N . GLY A 1 90 ? 2.092 -5.883 -4.889 1.00 91.69 90 GLY A N 1
ATOM 708 C CA . GLY A 1 90 ? 1.976 -7.104 -5.691 1.00 91.69 90 GLY A CA 1
ATOM 709 C C . GLY A 1 90 ? 2.552 -7.008 -7.101 1.00 91.69 90 GLY A C 1
ATOM 710 O O . GLY A 1 90 ? 2.329 -7.911 -7.898 1.00 91.69 90 GLY A O 1
ATOM 711 N N . ALA A 1 91 ? 3.269 -5.933 -7.426 1.00 91.06 91 ALA A N 1
ATOM 712 C CA . ALA A 1 91 ? 3.818 -5.761 -8.761 1.00 91.06 91 ALA A CA 1
ATOM 713 C C . ALA A 1 91 ? 5.087 -6.585 -8.996 1.00 91.06 91 ALA A C 1
ATOM 715 O O . ALA A 1 91 ? 5.917 -6.756 -8.097 1.00 91.06 91 ALA A O 1
ATOM 716 N N . ARG A 1 92 ? 5.314 -6.964 -10.257 1.00 89.00 92 ARG A N 1
ATOM 717 C CA . ARG A 1 92 ? 6.653 -7.334 -10.732 1.00 89.00 92 ARG A CA 1
ATOM 718 C C . ARG A 1 92 ? 7.494 -6.064 -10.879 1.00 89.00 92 ARG A C 1
ATOM 720 O O . ARG A 1 92 ? 6.987 -5.051 -11.361 1.00 89.00 92 ARG A O 1
ATOM 727 N N . VAL A 1 93 ? 8.779 -6.120 -10.527 1.00 86.81 93 VAL A N 1
ATOM 728 C CA . VAL A 1 93 ? 9.726 -5.005 -10.710 1.00 86.81 93 VAL A CA 1
ATOM 729 C C . VAL A 1 93 ? 10.976 -5.485 -11.430 1.00 86.81 93 VAL A C 1
ATOM 731 O O . VAL A 1 93 ? 11.560 -6.491 -11.033 1.00 86.81 93 VAL A O 1
ATOM 734 N N . SER A 1 94 ? 11.401 -4.749 -12.453 1.00 83.25 94 SER A N 1
ATOM 735 C CA . SER A 1 94 ? 12.693 -4.942 -13.116 1.00 83.25 94 SER A CA 1
ATOM 736 C C . SER A 1 94 ? 13.478 -3.640 -13.130 1.00 83.25 94 SER A C 1
ATOM 738 O O . SER A 1 94 ? 12.893 -2.577 -13.331 1.00 83.25 94 SER A O 1
ATOM 740 N N . GLN A 1 95 ? 14.792 -3.741 -12.953 1.00 78.62 95 GLN A N 1
ATOM 741 C CA . GLN A 1 95 ? 15.719 -2.634 -13.134 1.00 78.62 95 GLN A CA 1
ATOM 742 C C . GLN A 1 95 ? 16.523 -2.856 -14.413 1.00 78.62 95 GLN A C 1
ATOM 744 O O . GLN A 1 95 ? 16.911 -3.984 -14.715 1.00 78.62 95 GLN A O 1
ATOM 749 N N . VAL A 1 96 ? 16.745 -1.788 -15.167 1.00 76.31 96 VAL A N 1
ATOM 750 C CA . VAL A 1 96 ? 17.429 -1.820 -16.458 1.00 76.31 96 VAL A CA 1
ATOM 751 C C . VAL A 1 96 ? 18.439 -0.680 -16.501 1.00 76.31 96 VAL A C 1
ATOM 753 O O . VAL A 1 96 ? 18.082 0.470 -16.251 1.00 76.31 96 VAL A O 1
ATOM 756 N N . SER A 1 97 ? 19.695 -0.986 -16.824 1.00 73.12 97 SER A N 1
ATOM 757 C CA . SER A 1 97 ? 20.727 0.042 -16.962 1.00 73.12 97 SER A CA 1
ATOM 758 C C . SER A 1 97 ? 20.502 0.910 -18.205 1.00 73.12 97 SER A C 1
ATOM 760 O O . SER A 1 97 ? 19.833 0.513 -19.160 1.00 73.12 97 SER A O 1
ATOM 762 N N . GLU A 1 98 ? 21.093 2.100 -18.224 1.00 69.50 98 GLU A N 1
ATOM 763 C CA . GLU A 1 98 ? 21.052 2.981 -19.394 1.00 69.50 98 GLU A CA 1
ATOM 764 C C . GLU A 1 98 ? 21.695 2.340 -20.637 1.00 69.50 98 GLU A C 1
ATOM 766 O O . GLU A 1 98 ? 21.144 2.415 -21.734 1.00 69.50 98 GLU A O 1
ATOM 771 N N . SER A 1 99 ? 22.802 1.612 -20.466 1.00 66.88 99 SER A N 1
ATOM 772 C CA . SER A 1 99 ? 23.431 0.857 -21.555 1.00 66.88 99 SER A CA 1
ATOM 773 C C . SER A 1 99 ? 22.521 -0.247 -22.102 1.00 66.88 99 SER A C 1
ATOM 775 O O . SER A 1 99 ? 22.459 -0.442 -23.316 1.00 66.88 99 SER A O 1
ATOM 777 N N . ASP A 1 100 ? 21.763 -0.928 -21.235 1.00 67.62 100 ASP A N 1
ATOM 778 C CA . ASP A 1 100 ? 20.814 -1.963 -21.658 1.00 67.62 100 ASP A CA 1
ATOM 779 C C . ASP A 1 100 ? 19.596 -1.364 -22.365 1.00 67.62 100 ASP A C 1
ATOM 781 O O . ASP A 1 100 ? 19.099 -1.955 -23.321 1.00 67.62 100 ASP A O 1
ATOM 785 N N . LEU A 1 101 ? 19.131 -0.183 -21.944 1.00 64.50 101 LEU A N 1
ATOM 786 C CA . LEU A 1 101 ? 18.071 0.559 -22.632 1.00 64.50 101 LEU A CA 1
ATOM 787 C C . LEU A 1 101 ? 18.451 0.890 -24.078 1.00 64.50 101 LEU A C 1
ATOM 789 O O . LEU A 1 101 ? 17.654 0.680 -24.995 1.00 64.50 101 LEU A O 1
ATOM 793 N N . VAL A 1 102 ? 19.668 1.403 -24.275 1.00 63.19 1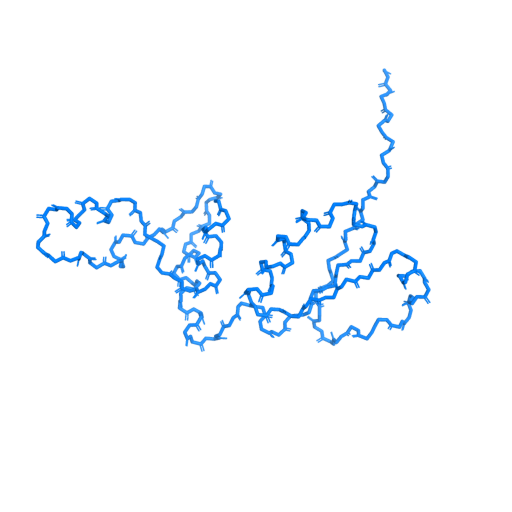02 VAL A N 1
ATOM 794 C CA . VAL A 1 102 ? 20.176 1.800 -25.593 1.00 63.19 102 VAL A CA 1
ATOM 795 C C . VAL A 1 102 ? 20.411 0.572 -26.475 1.00 63.19 102 VAL A C 1
ATOM 797 O O . VAL A 1 102 ? 20.016 0.575 -27.641 1.00 63.19 102 VAL A O 1
ATOM 800 N N . ALA A 1 103 ? 20.972 -0.506 -25.916 1.00 60.41 103 ALA A N 1
ATOM 801 C CA . ALA A 1 103 ? 21.241 -1.746 -26.643 1.00 60.41 103 ALA A CA 1
ATOM 802 C C . ALA A 1 103 ? 19.973 -2.558 -26.976 1.00 60.41 103 ALA A C 1
ATOM 804 O O . ALA A 1 103 ? 19.957 -3.304 -27.954 1.00 60.41 103 ALA A O 1
ATOM 805 N N . ARG A 1 104 ? 18.898 -2.427 -26.183 1.00 56.34 104 ARG A N 1
ATOM 806 C CA . ARG A 1 104 ? 17.672 -3.244 -26.285 1.00 56.34 104 ARG A CA 1
ATOM 807 C C . ARG A 1 104 ? 16.430 -2.447 -26.665 1.00 56.34 104 ARG A C 1
ATOM 809 O O . ARG A 1 104 ? 15.322 -2.809 -26.273 1.00 56.34 104 ARG A O 1
ATOM 816 N N . ARG A 1 105 ? 16.574 -1.410 -27.493 1.00 51.28 105 ARG A N 1
ATOM 817 C CA . ARG A 1 105 ? 15.453 -0.560 -27.943 1.00 51.28 105 ARG A CA 1
ATOM 818 C C . ARG A 1 105 ? 14.287 -1.326 -28.606 1.00 51.28 105 ARG A C 1
ATOM 820 O O . ARG A 1 105 ? 13.188 -0.790 -28.669 1.00 51.28 105 ARG A O 1
ATOM 827 N N . ALA A 1 106 ? 14.503 -2.574 -29.033 1.00 49.31 106 ALA A N 1
ATOM 828 C CA . ALA A 1 106 ? 13.480 -3.480 -29.570 1.00 49.31 106 ALA A CA 1
ATOM 829 C C . ALA A 1 106 ? 13.211 -4.749 -28.720 1.00 49.31 106 ALA A C 1
ATOM 831 O O . ALA A 1 106 ? 12.385 -5.562 -29.115 1.00 49.31 106 ALA A O 1
ATOM 832 N N . ALA A 1 107 ? 13.902 -4.955 -27.590 1.00 51.38 107 ALA A N 1
ATOM 833 C CA . ALA A 1 107 ? 13.987 -6.263 -26.919 1.00 51.38 107 ALA A CA 1
ATOM 834 C C . ALA A 1 107 ? 13.544 -6.274 -25.447 1.00 51.38 107 ALA A C 1
ATOM 836 O O . ALA A 1 107 ? 13.777 -7.257 -24.740 1.00 51.38 107 ALA A O 1
ATOM 837 N N . PHE A 1 108 ? 12.904 -5.212 -24.954 1.00 56.28 108 PHE A N 1
ATOM 838 C CA . PHE A 1 108 ?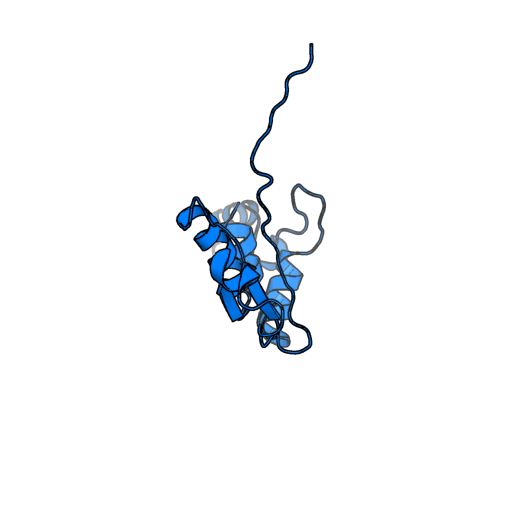 12.177 -5.358 -23.700 1.00 56.28 108 PHE A CA 1
ATOM 839 C C . PHE A 1 108 ? 10.918 -6.166 -23.982 1.00 56.28 108 PHE A C 1
ATOM 841 O O . PHE A 1 108 ? 10.013 -5.695 -24.666 1.00 56.28 108 PHE A O 1
ATOM 848 N N . ASP A 1 109 ? 10.882 -7.384 -23.446 1.00 52.94 109 ASP A N 1
ATOM 849 C CA . ASP A 1 109 ? 9.696 -8.235 -23.420 1.00 52.94 109 ASP A CA 1
ATOM 850 C C . ASP A 1 109 ? 8.715 -7.655 -22.386 1.00 52.94 109 ASP A C 1
ATOM 852 O O . ASP A 1 109 ? 8.532 -8.131 -21.258 1.00 52.94 109 ASP A O 1
ATOM 856 N N . ILE A 1 110 ? 8.199 -6.476 -22.733 1.00 56.00 110 ILE A N 1
ATOM 857 C CA . ILE A 1 110 ? 7.234 -5.723 -21.953 1.00 56.00 110 ILE A CA 1
ATOM 858 C C . ILE A 1 110 ? 5.910 -6.423 -22.188 1.00 56.00 110 ILE A C 1
ATOM 860 O O . ILE A 1 110 ? 5.269 -6.233 -23.220 1.00 56.00 110 ILE A O 1
ATOM 864 N N . ALA A 1 111 ? 5.520 -7.255 -21.224 1.00 55.44 111 ALA A N 1
ATOM 865 C CA . ALA A 1 111 ? 4.249 -7.955 -21.285 1.00 55.44 111 ALA A CA 1
ATOM 866 C C . ALA A 1 111 ? 3.118 -6.946 -21.581 1.00 55.44 111 ALA A C 1
ATOM 868 O O . ALA A 1 111 ? 3.121 -5.848 -20.999 1.00 55.44 111 ALA A O 1
ATOM 869 N N . PRO A 1 112 ? 2.155 -7.283 -22.458 1.00 53.59 112 PRO A N 1
ATOM 870 C CA . PRO A 1 112 ? 1.015 -6.418 -22.738 1.00 53.59 112 PRO A CA 1
ATOM 871 C C . PRO A 1 112 ? 0.350 -5.936 -21.436 1.00 53.59 112 PRO A C 1
ATOM 873 O O . PRO A 1 112 ? 0.035 -6.739 -20.562 1.00 53.59 112 PRO A O 1
ATOM 876 N N . GLY A 1 113 ? 0.176 -4.617 -21.282 1.00 57.78 113 GLY A N 1
ATOM 877 C CA . GLY A 1 113 ? -0.400 -3.999 -20.074 1.00 57.78 113 GLY A CA 1
ATOM 878 C C . GLY A 1 113 ? 0.604 -3.540 -19.004 1.00 57.78 113 GLY A C 1
ATOM 879 O O . GLY A 1 113 ? 0.195 -2.941 -18.007 1.00 57.78 113 GLY A O 1
ATOM 880 N N . SER A 1 114 ? 1.908 -3.755 -19.204 1.00 58.44 114 SER A N 1
ATOM 881 C CA . SER A 1 114 ? 2.944 -3.222 -18.306 1.00 58.44 114 SER A CA 1
ATOM 882 C C . SER A 1 114 ? 2.927 -1.688 -18.262 1.00 58.44 114 SER A C 1
ATOM 884 O O . SER A 1 114 ? 2.686 -1.024 -19.273 1.00 58.44 114 SER A O 1
ATOM 886 N N . LYS A 1 115 ? 3.228 -1.107 -17.093 1.00 62.78 115 LYS A N 1
ATOM 887 C CA . LYS A 1 115 ? 3.385 0.345 -16.927 1.00 62.78 115 LYS A CA 1
ATOM 888 C C . LYS A 1 115 ? 4.871 0.670 -16.824 1.00 62.78 115 LYS A C 1
ATOM 890 O O . LYS A 1 115 ? 5.524 0.322 -15.844 1.00 62.78 115 LYS A O 1
ATOM 895 N N . ILE A 1 116 ? 5.399 1.341 -17.841 1.00 61.25 116 ILE A N 1
ATOM 896 C CA . ILE A 1 116 ? 6.799 1.766 -17.876 1.00 61.25 116 ILE A CA 1
ATOM 897 C C . ILE A 1 116 ? 6.917 3.070 -17.087 1.00 61.25 116 ILE A C 1
ATOM 899 O O . ILE A 1 116 ? 6.249 4.047 -17.420 1.00 61.25 116 ILE A O 1
ATOM 903 N N . ILE A 1 117 ? 7.759 3.090 -16.052 1.00 59.00 117 ILE A N 1
ATOM 904 C CA . ILE A 1 117 ? 8.152 4.330 -15.380 1.00 59.00 117 ILE A CA 1
ATOM 905 C C . ILE A 1 117 ? 9.574 4.637 -15.832 1.00 59.00 117 ILE A C 1
ATOM 907 O O . ILE A 1 117 ? 10.539 4.044 -15.356 1.00 59.00 117 ILE A O 1
ATOM 911 N N . LEU A 1 118 ? 9.697 5.558 -16.782 1.00 53.97 118 LEU A N 1
ATOM 912 C CA . LEU A 1 118 ? 10.995 6.080 -17.182 1.00 53.97 118 LEU A CA 1
ATOM 913 C C . LEU A 1 118 ? 11.438 7.094 -16.130 1.00 53.97 118 LEU A C 1
ATOM 915 O O . LEU A 1 118 ? 10.787 8.122 -15.951 1.00 53.97 118 LEU A O 1
ATOM 919 N N . HIS A 1 119 ? 12.531 6.798 -15.434 1.00 52.69 119 HIS A N 1
ATOM 920 C CA . HIS A 1 119 ? 13.230 7.804 -14.652 1.00 52.69 119 HIS A CA 1
ATOM 921 C C . HIS A 1 119 ? 14.352 8.367 -15.522 1.00 52.69 119 HIS A C 1
ATOM 923 O O . HIS A 1 119 ? 15.441 7.804 -15.588 1.00 52.69 119 HIS A O 1
ATOM 929 N N . VAL A 1 120 ? 14.052 9.447 -16.241 1.00 44.75 120 VAL A N 1
ATOM 930 C CA . VAL A 1 120 ? 15.068 10.239 -16.937 1.00 44.75 120 VAL A CA 1
ATOM 931 C C . VAL A 1 120 ? 15.481 11.339 -15.974 1.00 44.75 120 VAL A C 1
ATOM 933 O O . VAL A 1 120 ? 14.699 12.250 -15.711 1.00 44.75 120 VAL A O 1
ATOM 936 N N . GLU A 1 121 ? 16.681 11.238 -15.412 1.00 49.81 121 GLU A N 1
ATOM 937 C CA . GLU A 1 121 ? 17.305 12.414 -14.816 1.00 49.81 121 GLU A CA 1
ATOM 938 C C . GLU A 1 121 ? 17.797 13.291 -15.969 1.00 49.81 121 GLU A C 1
ATOM 940 O O . GLU A 1 121 ? 18.596 12.861 -16.802 1.00 49.81 121 GLU A O 1
ATOM 945 N N . GLU A 1 122 ? 17.279 14.512 -16.049 1.00 43.88 122 GLU A N 1
ATOM 946 C CA . GLU A 1 122 ? 17.887 15.550 -16.867 1.00 43.88 122 GLU A CA 1
ATOM 947 C C . GLU A 1 122 ? 19.256 15.834 -16.236 1.00 43.88 122 GLU A C 1
ATOM 949 O O . GLU A 1 122 ? 19.333 16.284 -15.088 1.00 43.88 122 GLU A O 1
ATOM 954 N N . GLN A 1 123 ? 20.347 15.488 -16.931 1.00 43.38 123 GLN A N 1
ATOM 955 C CA . GLN A 1 123 ? 21.677 15.880 -16.476 1.00 43.38 123 GLN A CA 1
ATOM 956 C C . GLN A 1 123 ? 21.685 17.401 -16.346 1.00 43.38 123 GLN A C 1
ATOM 958 O O . GLN A 1 123 ? 21.436 18.119 -17.311 1.00 43.38 123 GLN A O 1
ATOM 963 N N . GLY A 1 124 ? 21.899 17.881 -15.123 1.00 45.59 124 GLY A N 1
ATOM 964 C CA . GLY A 1 124 ? 21.770 19.288 -14.803 1.00 45.59 124 GLY A CA 1
ATOM 965 C C . GLY A 1 124 ? 22.654 20.175 -15.674 1.00 45.59 124 GLY A C 1
ATOM 966 O O . GLY A 1 124 ? 23.872 20.169 -15.540 1.00 45.59 124 GLY A O 1
ATOM 967 N N . GLU A 1 125 ? 22.025 21.052 -16.447 1.00 32.47 125 GLU A N 1
ATOM 968 C CA . GLU A 1 125 ? 22.532 22.403 -16.651 1.00 32.47 125 GLU A CA 1
ATOM 969 C C . GLU A 1 125 ? 21.591 23.357 -15.908 1.00 32.47 125 GLU A C 1
ATOM 971 O O . GLU A 1 125 ? 20.594 23.840 -16.442 1.00 32.47 125 GLU A O 1
ATOM 976 N N . ARG A 1 126 ? 21.918 23.683 -14.650 1.00 36.84 126 ARG A N 1
ATOM 977 C CA . ARG A 1 126 ? 21.491 24.981 -14.118 1.00 36.84 126 ARG A CA 1
ATOM 978 C C . ARG A 1 126 ? 22.328 26.040 -14.824 1.00 36.84 126 ARG A C 1
ATOM 980 O O . ARG A 1 126 ? 23.393 26.408 -14.339 1.00 36.84 126 ARG A O 1
ATOM 987 N N . ARG A 1 127 ? 21.850 26.534 -15.965 1.00 28.91 127 ARG A N 1
ATOM 988 C CA . ARG A 1 127 ? 22.279 27.843 -16.455 1.00 28.91 127 ARG A CA 1
ATOM 989 C C . ARG A 1 127 ? 21.515 28.890 -15.662 1.00 28.91 127 ARG A C 1
ATOM 991 O O . ARG A 1 127 ? 20.332 29.112 -15.896 1.00 28.91 127 ARG A O 1
ATOM 998 N N . TYR A 1 128 ? 22.192 29.505 -14.698 1.00 28.98 128 TYR A N 1
ATOM 999 C CA . TYR A 1 128 ? 21.816 30.851 -14.294 1.00 28.98 128 TYR A CA 1
ATOM 1000 C C . TYR A 1 128 ? 22.167 31.751 -15.477 1.00 28.98 128 TYR A C 1
ATOM 1002 O O . TYR A 1 128 ? 23.332 31.844 -15.859 1.00 28.98 128 TYR A O 1
ATOM 1010 N N . VAL A 1 129 ? 21.148 32.327 -16.101 1.00 36.47 129 VAL A N 1
ATOM 1011 C CA . VAL A 1 129 ? 21.313 33.501 -16.953 1.00 36.47 129 VAL A CA 1
ATOM 1012 C C . VAL A 1 129 ? 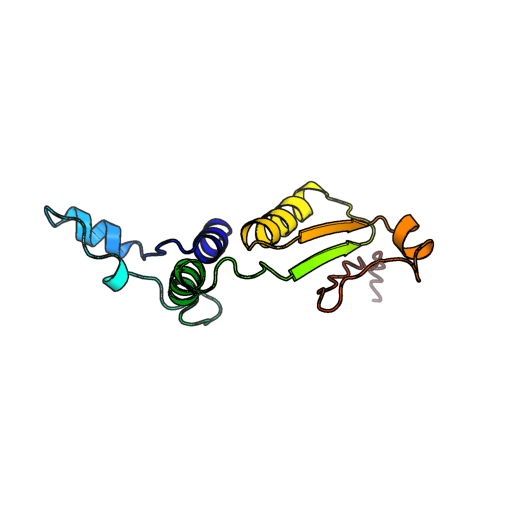20.889 34.663 -16.063 1.00 36.47 129 VAL A C 1
ATOM 1014 O O . VAL A 1 129 ? 19.773 34.627 -15.539 1.00 36.47 129 VAL A O 1
ATOM 1017 N N . GLU A 1 130 ? 21.813 35.586 -15.793 1.00 36.62 130 GLU A N 1
ATOM 1018 C CA . GLU A 1 130 ? 21.484 36.888 -15.195 1.00 36.62 130 GLU A CA 1
ATOM 1019 C C . GLU A 1 130 ? 20.515 37.671 -16.088 1.00 36.62 130 GLU A C 1
ATOM 1021 O O . GLU A 1 130 ? 20.648 37.577 -17.333 1.00 36.62 130 GLU A O 1
#